Protein AF-A0A7G5ZH75-F1 (afdb_monomer_lite)

Structure (mmCIF, N/CA/C/O backbone):
data_AF-A0A7G5ZH75-F1
#
_entry.id   AF-A0A7G5ZH75-F1
#
loop_
_atom_site.group_PDB
_atom_site.id
_atom_site.type_symbol
_atom_site.label_atom_id
_atom_site.label_alt_id
_atom_site.label_comp_id
_atom_site.label_asym_id
_atom_site.label_entity_id
_atom_site.label_seq_id
_atom_site.pdbx_PDB_ins_code
_atom_site.Cartn_x
_atom_site.Cartn_y
_atom_site.Cartn_z
_atom_site.occupancy
_atom_site.B_iso_or_equiv
_atom_site.auth_seq_id
_atom_site.auth_comp_id
_atom_site.auth_asym_id
_atom_site.auth_atom_id
_atom_site.pdbx_PDB_model_num
ATOM 1 N N . MET A 1 1 ? 12.459 -26.889 35.498 1.00 45.09 1 MET A N 1
ATOM 2 C CA . MET A 1 1 ? 12.646 -27.915 34.449 1.00 45.09 1 MET A CA 1
ATOM 3 C C . MET A 1 1 ? 13.652 -27.393 33.423 1.00 45.09 1 MET A C 1
ATOM 5 O O . MET A 1 1 ? 13.294 -26.454 32.723 1.00 45.09 1 MET A O 1
ATOM 9 N N . PRO A 1 2 ? 14.903 -27.884 33.341 1.00 55.62 2 PRO A N 1
ATOM 10 C CA . PRO A 1 2 ? 15.810 -27.457 32.279 1.00 55.62 2 PRO A CA 1
ATOM 11 C C . PRO A 1 2 ? 15.577 -28.286 31.009 1.00 55.62 2 PRO A C 1
ATOM 13 O O . PRO A 1 2 ? 15.726 -29.508 31.009 1.00 55.62 2 PRO A O 1
ATOM 16 N N . VAL A 1 3 ? 15.211 -27.605 29.924 1.00 53.19 3 VAL A N 1
ATOM 17 C CA . VAL A 1 3 ? 15.097 -28.187 28.582 1.00 53.19 3 VAL A CA 1
ATOM 18 C C . VAL A 1 3 ? 16.509 -28.413 28.040 1.00 53.19 3 VAL A C 1
ATOM 20 O O . VAL A 1 3 ? 17.283 -27.470 27.888 1.00 53.19 3 VAL A O 1
ATOM 23 N N . ARG A 1 4 ? 16.861 -29.675 27.779 1.00 53.78 4 ARG A N 1
ATOM 24 C CA . ARG A 1 4 ? 18.112 -30.064 27.116 1.00 53.78 4 ARG A CA 1
ATOM 25 C C . ARG A 1 4 ? 17.871 -30.117 25.608 1.00 53.78 4 ARG A C 1
ATOM 27 O O . ARG A 1 4 ? 16.970 -30.825 25.171 1.00 53.78 4 ARG A O 1
ATOM 34 N N . TYR A 1 5 ? 18.690 -29.424 24.822 1.00 43.22 5 TYR A N 1
ATOM 35 C CA . TYR A 1 5 ? 18.727 -29.594 23.368 1.00 43.22 5 TYR A CA 1
ATOM 36 C C . TYR A 1 5 ? 19.818 -30.602 23.001 1.00 43.22 5 TYR A C 1
ATOM 38 O O . TYR A 1 5 ? 20.972 -30.452 23.401 1.00 43.22 5 TYR A O 1
ATOM 46 N N . ALA A 1 6 ? 19.441 -31.640 22.254 1.00 50.03 6 ALA A N 1
ATOM 47 C CA . ALA A 1 6 ? 20.366 -32.616 21.697 1.00 50.03 6 ALA A CA 1
ATOM 48 C C . ALA A 1 6 ? 20.999 -32.063 20.412 1.00 50.03 6 ALA A C 1
ATOM 50 O O . ALA A 1 6 ? 20.304 -31.680 19.471 1.00 50.03 6 ALA A O 1
ATOM 51 N N . THR A 1 7 ? 22.327 -32.032 20.370 1.00 54.44 7 THR A N 1
ATOM 52 C CA . THR A 1 7 ? 23.119 -31.717 19.183 1.00 54.44 7 THR A CA 1
ATOM 53 C C . THR A 1 7 ? 23.216 -32.956 18.293 1.00 54.44 7 THR A C 1
ATOM 55 O O . THR A 1 7 ? 23.897 -33.926 18.613 1.00 54.44 7 THR A O 1
ATOM 58 N N . GLY A 1 8 ? 22.498 -32.930 17.169 1.00 45.16 8 GLY A N 1
ATOM 59 C CA . GLY A 1 8 ? 22.494 -33.988 16.161 1.00 45.16 8 GLY A CA 1
ATOM 60 C C . GLY A 1 8 ? 23.438 -33.700 14.991 1.00 45.16 8 GLY A C 1
ATOM 61 O O . GLY A 1 8 ? 23.282 -32.719 14.271 1.00 45.16 8 GLY A O 1
ATOM 62 N N . SER A 1 9 ? 24.413 -34.592 14.850 1.00 54.00 9 SER A N 1
ATOM 63 C CA . SER A 1 9 ? 25.314 -34.945 13.747 1.00 54.00 9 SER A CA 1
ATOM 64 C C . SER A 1 9 ? 25.114 -34.336 12.350 1.00 54.00 9 SER A C 1
ATOM 66 O O . SER A 1 9 ? 24.059 -34.428 11.725 1.00 54.00 9 SER A O 1
ATOM 68 N N . ARG A 1 10 ? 26.229 -33.844 11.792 1.00 57.97 10 ARG A N 1
ATOM 69 C CA . ARG A 1 10 ? 26.366 -33.420 10.393 1.00 57.97 10 ARG A CA 1
ATOM 70 C C . ARG A 1 10 ? 26.337 -34.643 9.467 1.00 57.97 10 ARG A C 1
ATOM 72 O O . ARG A 1 10 ? 27.242 -35.473 9.508 1.00 57.97 10 ARG A O 1
ATOM 79 N N . CYS A 1 11 ? 25.320 -34.733 8.615 1.00 45.59 11 CYS A N 1
ATOM 80 C CA . CYS A 1 11 ? 25.277 -35.669 7.494 1.00 45.59 11 CYS A CA 1
ATOM 81 C C . CYS A 1 11 ? 26.139 -35.116 6.344 1.00 45.59 11 CYS A C 1
ATOM 83 O O . CYS A 1 11 ? 25.954 -33.977 5.912 1.00 45.59 11 CYS A O 1
ATOM 85 N N . GLY A 1 12 ? 27.123 -35.894 5.892 1.00 44.28 12 GLY A N 1
ATOM 86 C CA . GLY A 1 12 ? 28.079 -35.495 4.861 1.00 44.28 12 GLY A CA 1
ATOM 87 C C . GLY A 1 12 ? 27.438 -35.276 3.487 1.00 44.28 12 GLY A C 1
ATOM 88 O O . GLY A 1 12 ? 26.597 -36.050 3.034 1.00 44.28 12 GLY A O 1
ATOM 89 N N . VAL A 1 13 ? 27.881 -34.229 2.791 1.00 52.72 13 VAL A N 1
ATOM 90 C CA . VAL A 1 13 ? 27.460 -33.905 1.422 1.00 52.72 13 VAL A CA 1
ATOM 91 C C . VAL A 1 13 ? 28.294 -34.725 0.433 1.00 52.72 13 VAL A C 1
ATOM 93 O O . VAL A 1 13 ? 29.478 -34.458 0.238 1.00 52.72 13 VAL A O 1
ATOM 96 N N . ARG A 1 14 ? 27.681 -35.719 -0.225 1.00 58.22 14 ARG A N 1
ATOM 97 C CA . ARG A 1 14 ? 28.249 -36.361 -1.425 1.00 58.22 14 ARG A CA 1
ATOM 98 C C . ARG A 1 14 ? 28.002 -35.465 -2.640 1.00 58.22 14 ARG A C 1
ATOM 100 O O . ARG A 1 14 ? 26.860 -35.176 -2.995 1.00 58.22 14 ARG A O 1
ATOM 107 N N . SER A 1 15 ? 29.081 -35.049 -3.295 1.00 56.47 15 SER A N 1
ATOM 108 C CA . SER A 1 15 ? 29.088 -34.261 -4.528 1.00 56.47 15 SER A CA 1
ATOM 109 C C . SER A 1 15 ? 28.673 -35.109 -5.740 1.00 56.47 15 SER A C 1
ATOM 111 O O . SER A 1 15 ? 29.489 -35.661 -6.471 1.00 56.47 15 SER A O 1
ATOM 113 N N . GLY A 1 16 ? 27.364 -35.207 -5.979 1.00 50.53 16 GLY A N 1
ATOM 114 C CA . GLY A 1 16 ? 26.817 -35.726 -7.234 1.00 50.53 16 GLY A CA 1
ATOM 115 C C . GLY A 1 16 ? 26.875 -34.669 -8.342 1.00 50.53 16 GLY A C 1
ATOM 116 O O . GLY A 1 16 ? 26.261 -33.608 -8.230 1.00 50.53 16 GLY A O 1
ATOM 117 N N . ARG A 1 17 ? 27.597 -34.954 -9.430 1.00 64.38 17 ARG A N 1
ATOM 118 C CA . ARG A 1 17 ? 27.709 -34.107 -10.630 1.00 64.38 17 ARG A CA 1
ATOM 119 C C . ARG A 1 17 ? 26.353 -34.044 -11.354 1.00 64.38 17 ARG A C 1
ATOM 121 O O . ARG A 1 17 ? 26.016 -34.927 -12.137 1.00 64.38 17 ARG A O 1
ATOM 128 N N . ARG A 1 18 ? 25.546 -33.015 -11.075 1.00 62.06 18 ARG A N 1
ATOM 129 C CA . ARG A 1 18 ? 24.223 -32.818 -11.698 1.00 62.06 18 ARG A CA 1
ATOM 130 C C . ARG A 1 18 ? 24.384 -32.273 -13.123 1.00 62.06 18 ARG A C 1
ATOM 132 O O . ARG A 1 18 ? 24.839 -31.148 -13.314 1.00 62.06 18 ARG A O 1
ATOM 139 N N . ARG A 1 19 ? 24.003 -33.065 -14.132 1.00 61.12 19 ARG A N 1
ATOM 140 C CA . ARG A 1 19 ? 23.820 -32.588 -15.513 1.00 61.12 19 ARG A CA 1
ATOM 141 C C . ARG A 1 19 ? 22.659 -31.583 -15.523 1.00 61.12 19 ARG A C 1
ATOM 143 O O . ARG A 1 19 ? 21.552 -31.927 -15.123 1.00 61.12 19 ARG A O 1
ATOM 150 N N . ARG A 1 20 ? 22.915 -30.339 -15.941 1.00 58.72 20 ARG A N 1
ATOM 151 C CA . ARG A 1 20 ? 21.881 -29.303 -16.111 1.00 58.72 20 ARG A CA 1
ATOM 152 C C . ARG A 1 20 ? 21.042 -29.630 -17.348 1.00 58.72 20 ARG A C 1
ATOM 154 O O . ARG A 1 20 ? 21.517 -29.455 -18.466 1.00 58.72 20 ARG A O 1
ATOM 161 N N . ALA A 1 21 ? 19.807 -30.080 -17.150 1.00 56.44 21 ALA A N 1
ATOM 162 C CA . ALA A 1 21 ? 18.792 -30.023 -18.195 1.00 56.44 21 ALA A CA 1
ATOM 163 C C . ALA A 1 21 ? 18.382 -28.552 -18.384 1.00 56.44 21 ALA A C 1
ATOM 165 O O . ALA A 1 21 ? 18.054 -27.867 -17.415 1.00 56.44 21 ALA A O 1
ATOM 166 N N . ARG A 1 22 ? 18.463 -28.046 -19.619 1.00 58.09 22 ARG A N 1
ATOM 167 C CA . ARG A 1 22 ? 17.935 -26.729 -19.990 1.00 58.09 22 ARG A CA 1
ATOM 168 C C . ARG A 1 22 ? 16.413 -26.838 -20.054 1.00 58.09 22 ARG A C 1
ATOM 170 O O . ARG A 1 22 ? 15.884 -27.371 -21.020 1.00 58.09 22 ARG A O 1
ATOM 177 N N . THR A 1 23 ? 15.720 -26.347 -19.036 1.00 55.47 23 THR A N 1
ATOM 178 C CA . THR A 1 23 ? 14.286 -26.065 -19.128 1.00 55.47 23 THR A CA 1
ATOM 179 C C . THR A 1 23 ? 14.109 -24.763 -19.901 1.00 55.47 23 THR A C 1
ATOM 181 O O . THR A 1 23 ? 14.529 -23.703 -19.438 1.00 55.47 23 THR A O 1
ATOM 184 N N . THR A 1 24 ? 13.522 -24.838 -21.093 1.00 53.41 24 THR A N 1
ATOM 185 C CA . THR A 1 24 ? 12.973 -23.677 -21.799 1.00 53.41 24 THR A CA 1
ATOM 186 C C . THR A 1 24 ? 11.881 -23.065 -20.925 1.00 53.41 24 THR A C 1
ATOM 188 O O . THR A 1 24 ? 10.910 -23.741 -20.590 1.00 53.41 24 THR A O 1
ATOM 191 N N . ALA A 1 25 ? 12.068 -21.815 -20.501 1.00 54.88 25 ALA A N 1
ATOM 192 C CA . ALA A 1 25 ? 11.079 -21.082 -19.724 1.00 54.88 25 ALA A CA 1
ATOM 193 C C . ALA A 1 25 ? 9.823 -20.867 -20.581 1.00 54.88 25 ALA A C 1
ATOM 195 O O . ALA A 1 25 ? 9.877 -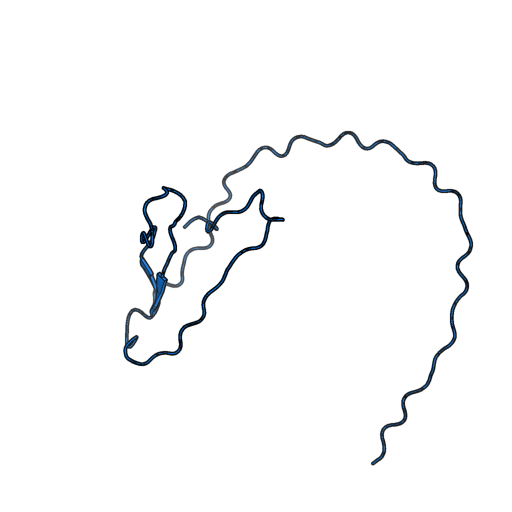20.192 -21.608 1.00 54.88 25 ALA A O 1
ATOM 196 N N . ALA A 1 26 ? 8.710 -21.475 -20.175 1.00 58.06 26 ALA A N 1
ATOM 197 C CA . ALA A 1 26 ? 7.405 -21.186 -20.744 1.00 58.06 26 ALA A CA 1
ATOM 198 C C . ALA A 1 26 ? 7.003 -19.748 -20.375 1.00 58.06 26 ALA A C 1
ATOM 200 O O . ALA A 1 26 ? 7.119 -19.336 -19.220 1.00 58.06 26 ALA A O 1
ATOM 201 N N . SER A 1 27 ? 6.567 -18.995 -21.385 1.00 57.94 27 SER A N 1
ATOM 202 C CA . SER A 1 27 ? 6.021 -17.643 -21.273 1.00 57.94 27 SER A CA 1
ATOM 203 C C . SER A 1 27 ? 4.850 -17.620 -20.287 1.00 57.94 27 SER A C 1
ATOM 205 O O . SER A 1 27 ? 3.862 -18.329 -20.484 1.00 57.94 27 SER A O 1
ATOM 207 N N . GLN A 1 28 ? 4.960 -16.825 -19.221 1.00 59.56 28 GLN A N 1
ATOM 208 C CA . GLN A 1 28 ? 3.852 -16.585 -18.300 1.00 59.56 28 GLN A CA 1
ATOM 209 C C . GLN A 1 28 ? 2.933 -15.543 -18.937 1.00 59.56 28 GLN A C 1
ATOM 211 O O . GLN A 1 28 ? 3.170 -14.342 -18.844 1.00 59.56 28 GLN A O 1
ATOM 216 N N . ALA A 1 29 ? 1.902 -16.017 -19.634 1.00 54.16 29 ALA A N 1
ATOM 217 C CA . ALA A 1 29 ? 0.782 -15.178 -20.017 1.00 54.16 29 ALA A CA 1
ATOM 218 C C . ALA A 1 29 ? 0.052 -14.755 -18.734 1.00 54.16 29 ALA A C 1
ATOM 220 O O . ALA A 1 29 ? -0.495 -15.600 -18.023 1.00 54.16 29 ALA A O 1
ATOM 221 N N . SER A 1 30 ? 0.084 -13.458 -18.425 1.00 53.81 30 SER A N 1
ATOM 222 C CA . SER A 1 30 ? -0.635 -12.858 -17.303 1.00 53.81 30 SER A CA 1
ATOM 223 C C . SER A 1 30 ? -2.142 -12.989 -17.521 1.00 53.81 30 SER A C 1
ATOM 225 O O . SER A 1 30 ? -2.784 -12.116 -18.099 1.00 53.81 30 SER A O 1
ATOM 227 N N . GLY A 1 31 ? -2.717 -14.104 -17.077 1.00 48.16 31 GLY A N 1
ATOM 228 C CA . GLY A 1 31 ? -4.147 -14.190 -16.833 1.00 48.16 31 GLY A CA 1
ATOM 229 C C . GLY A 1 31 ? -4.479 -13.281 -15.655 1.00 48.16 31 GLY A C 1
ATOM 230 O O . GLY A 1 31 ? -3.946 -13.473 -14.564 1.00 48.16 31 GLY A O 1
ATOM 231 N N . VAL A 1 32 ? -5.336 -12.283 -15.871 1.00 58.34 32 VAL A N 1
ATOM 232 C CA . VAL A 1 32 ? -5.925 -11.497 -14.781 1.00 58.34 32 VAL A CA 1
ATOM 233 C C . VAL A 1 32 ? -6.855 -12.438 -14.020 1.00 58.34 32 VAL A C 1
ATOM 235 O O . VAL A 1 32 ? -8.008 -12.640 -14.396 1.00 58.34 32 VAL A O 1
ATOM 238 N N . ALA A 1 33 ? -6.320 -13.099 -12.995 1.00 53.28 33 ALA A N 1
ATOM 239 C CA . ALA A 1 33 ? -7.133 -13.835 -12.045 1.00 53.28 33 ALA A CA 1
ATOM 240 C C . ALA A 1 33 ? -8.048 -12.837 -11.316 1.00 53.28 33 ALA A C 1
ATOM 242 O O . ALA A 1 33 ? -7.597 -11.734 -10.994 1.00 53.28 33 ALA A O 1
ATOM 243 N N . PRO A 1 34 ? -9.320 -13.192 -11.062 1.00 50.84 34 PRO A N 1
ATOM 244 C CA . PRO A 1 34 ? -10.201 -12.344 -10.285 1.00 50.84 34 PRO A CA 1
ATOM 245 C C . PRO A 1 34 ? -9.588 -12.135 -8.907 1.00 50.84 34 PRO A C 1
ATOM 247 O O . PRO A 1 34 ? -9.191 -13.069 -8.209 1.00 50.84 34 PRO A O 1
ATOM 250 N N . SER A 1 35 ? -9.509 -10.873 -8.551 1.00 58.38 35 SER A N 1
ATOM 251 C CA . SER A 1 35 ? -9.020 -10.380 -7.285 1.00 58.38 35 SER A CA 1
ATOM 252 C C . SER A 1 35 ? -9.835 -10.967 -6.130 1.00 58.38 35 SER A C 1
ATOM 254 O O . SER A 1 35 ? -11.065 -11.059 -6.232 1.00 58.38 35 SER A O 1
ATOM 256 N N . PRO A 1 36 ? -9.207 -11.340 -5.004 1.00 60.62 36 PRO A N 1
ATOM 257 C CA . PRO A 1 36 ? -9.946 -11.657 -3.796 1.00 60.62 36 PRO A CA 1
ATOM 258 C C . PRO A 1 36 ? -10.787 -10.438 -3.401 1.00 60.62 36 PRO A C 1
ATOM 260 O O . PRO A 1 36 ? -10.271 -9.339 -3.193 1.00 60.62 36 PRO A O 1
ATOM 263 N N . ARG A 1 37 ? -12.106 -10.640 -3.316 1.00 68.12 37 ARG A N 1
ATOM 264 C CA . ARG A 1 37 ? -13.042 -9.589 -2.915 1.00 68.12 37 ARG A CA 1
ATOM 265 C C . ARG A 1 37 ? -12.701 -9.135 -1.502 1.00 68.12 37 ARG A C 1
ATOM 267 O O . ARG A 1 37 ? -12.595 -9.955 -0.590 1.00 68.12 37 ARG A O 1
ATOM 274 N N . CYS A 1 38 ? -12.545 -7.827 -1.329 1.00 74.62 38 CYS A N 1
ATOM 275 C CA . CYS A 1 38 ? -12.351 -7.236 -0.014 1.00 74.62 38 CYS A CA 1
ATOM 276 C C . CYS A 1 38 ? -13.572 -7.550 0.880 1.00 74.62 38 CYS A C 1
ATOM 278 O O . CYS A 1 38 ? -14.704 -7.484 0.383 1.00 74.62 38 CYS A O 1
ATOM 280 N N . PRO A 1 39 ? -13.382 -7.894 2.168 1.00 82.75 39 PRO A N 1
ATOM 281 C CA . PRO A 1 39 ? -14.486 -8.053 3.111 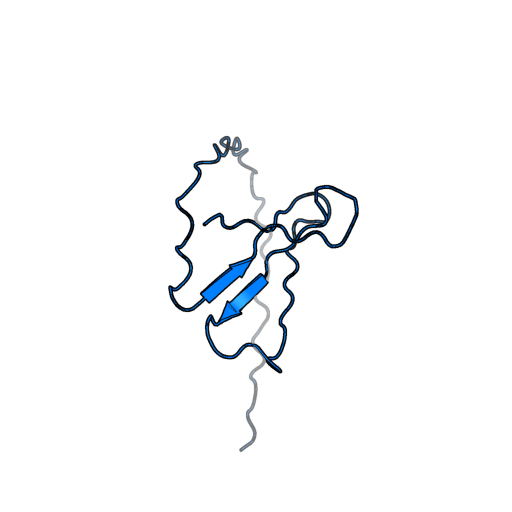1.00 82.75 39 PRO A CA 1
ATOM 282 C C . PRO A 1 39 ? -15.401 -6.818 3.141 1.00 82.75 39 PRO A C 1
ATOM 284 O O . PRO A 1 39 ? -14.941 -5.684 3.001 1.00 82.75 39 PRO A O 1
ATOM 287 N N . ALA A 1 40 ? -16.712 -7.027 3.296 1.00 82.50 40 ALA A N 1
ATOM 288 C CA . ALA A 1 40 ? -17.718 -5.968 3.144 1.00 82.50 40 ALA A CA 1
ATOM 289 C C . ALA A 1 40 ? -17.566 -4.811 4.153 1.00 82.50 40 ALA A C 1
ATOM 291 O O . ALA A 1 40 ? -17.965 -3.677 3.875 1.00 82.50 40 ALA A O 1
ATOM 292 N N . ASP A 1 41 ? -16.979 -5.091 5.313 1.00 88.25 41 ASP A N 1
ATOM 293 C CA . ASP A 1 41 ? -16.726 -4.175 6.422 1.00 88.25 41 ASP A CA 1
ATOM 294 C C . ASP A 1 41 ? -15.455 -3.328 6.249 1.00 88.25 41 ASP A C 1
ATOM 296 O O . ASP A 1 41 ? -15.219 -2.415 7.041 1.00 88.25 41 ASP A O 1
ATOM 300 N N . VAL A 1 42 ? -14.678 -3.554 5.188 1.00 91.38 42 VAL A N 1
ATOM 301 C CA . VAL A 1 42 ? -13.482 -2.772 4.866 1.00 91.38 42 VAL A CA 1
ATOM 302 C C . VAL A 1 42 ? -13.799 -1.743 3.780 1.00 91.38 42 VAL A C 1
ATOM 304 O O . VAL A 1 42 ? -14.420 -2.024 2.753 1.00 91.38 42 VAL A O 1
ATOM 307 N N . ARG A 1 43 ? -13.357 -0.507 4.003 1.00 90.50 43 ARG A N 1
ATOM 308 C CA . ARG A 1 43 ? -13.292 0.549 2.997 1.00 90.50 43 ARG A CA 1
ATOM 309 C C . ARG A 1 43 ? -11.881 0.588 2.426 1.00 90.50 43 ARG A C 1
ATOM 311 O O . ARG A 1 43 ? -10.913 0.704 3.175 1.00 90.50 43 ARG A O 1
ATOM 318 N N . VAL A 1 44 ? -11.789 0.549 1.099 1.00 91.75 44 VAL A N 1
ATOM 319 C CA . VAL A 1 44 ? -10.524 0.695 0.377 1.00 91.75 44 VAL A CA 1
ATOM 320 C C . VAL A 1 44 ? -10.511 2.033 -0.348 1.00 91.75 44 VAL A C 1
ATOM 322 O O . VAL A 1 44 ? -11.383 2.296 -1.175 1.00 91.75 44 VAL A O 1
ATOM 325 N N . THR A 1 45 ? -9.522 2.869 -0.049 1.00 92.88 45 THR A N 1
ATOM 326 C CA . THR A 1 45 ? -9.211 4.065 -0.836 1.00 92.88 45 THR A CA 1
ATOM 327 C C . THR A 1 45 ? -7.997 3.743 -1.693 1.00 92.88 45 THR A C 1
ATOM 329 O O . THR A 1 45 ? -6.920 3.499 -1.154 1.00 92.88 45 THR A O 1
ATOM 332 N N . ARG A 1 46 ? -8.192 3.684 -3.012 1.00 93.31 46 ARG A N 1
ATOM 333 C CA . ARG A 1 46 ? -7.160 3.287 -3.976 1.00 93.31 46 ARG A CA 1
ATOM 334 C C . ARG A 1 46 ? -6.370 4.499 -4.481 1.00 93.31 46 ARG A C 1
ATOM 336 O O . ARG A 1 46 ? -6.918 5.595 -4.567 1.00 93.31 46 ARG A O 1
ATOM 343 N N . ASP A 1 47 ? -5.117 4.270 -4.861 1.00 94.00 47 ASP A N 1
ATOM 344 C CA . ASP A 1 47 ? -4.287 5.180 -5.669 1.00 94.00 47 ASP A CA 1
ATOM 345 C C . ASP A 1 47 ? -4.054 6.573 -5.056 1.00 94.00 47 ASP A C 1
ATOM 347 O O . ASP A 1 47 ? -3.947 7.582 -5.767 1.00 94.00 47 ASP A O 1
ATOM 351 N N . LEU A 1 48 ? -3.928 6.633 -3.727 1.00 95.94 48 LEU A N 1
ATOM 352 C CA . LEU A 1 48 ? -3.567 7.858 -3.020 1.00 95.94 48 LEU A CA 1
ATOM 353 C C . LEU A 1 48 ? -2.132 8.246 -3.360 1.00 95.94 48 LEU A C 1
ATOM 355 O O . LEU A 1 48 ? -1.200 7.488 -3.096 1.00 95.94 48 LEU A O 1
ATOM 359 N N . ALA A 1 49 ? -1.967 9.429 -3.950 1.00 97.25 49 ALA A N 1
ATOM 360 C CA . ALA A 1 49 ? -0.659 9.985 -4.261 1.00 97.25 49 ALA A CA 1
ATOM 361 C C . ALA A 1 49 ? 0.033 10.477 -2.987 1.00 97.25 49 ALA A C 1
ATOM 363 O O . ALA A 1 49 ? -0.584 11.165 -2.172 1.00 97.25 49 ALA A O 1
ATOM 364 N N . TYR A 1 50 ? 1.318 10.158 -2.847 1.00 96.25 50 TYR A N 1
ATOM 365 C CA . TYR A 1 50 ? 2.194 10.764 -1.836 1.00 96.25 50 TYR A CA 1
ATOM 366 C C . TYR A 1 50 ? 3.335 11.582 -2.448 1.00 96.25 50 TYR A C 1
ATOM 368 O O . TYR A 1 50 ? 4.049 12.272 -1.724 1.00 96.25 50 TYR A O 1
ATOM 376 N N . GLY A 1 51 ? 3.497 11.513 -3.767 1.00 97.31 51 GLY A N 1
ATOM 377 C CA . GLY A 1 51 ? 4.518 12.232 -4.507 1.00 97.31 51 GLY A CA 1
ATOM 378 C C . GLY A 1 51 ? 4.064 12.574 -5.924 1.00 97.31 51 GLY A C 1
ATOM 379 O O . GLY A 1 51 ? 2.878 12.476 -6.257 1.00 97.31 51 GLY A O 1
ATOM 380 N N . GLY A 1 52 ? 5.006 13.064 -6.725 1.00 97.88 52 GLY A N 1
ATOM 381 C CA . GLY A 1 52 ? 4.747 13.553 -8.079 1.00 97.88 52 GLY A CA 1
ATOM 382 C C . GLY A 1 52 ? 4.878 12.476 -9.153 1.00 97.88 52 GLY A C 1
ATOM 383 O O . GLY A 1 52 ? 4.291 12.622 -10.226 1.00 97.88 52 GLY A O 1
ATOM 384 N N . ASP A 1 53 ? 5.625 11.405 -8.882 1.00 96.75 53 ASP A N 1
ATOM 385 C CA . ASP A 1 53 ? 5.783 10.311 -9.832 1.00 96.75 53 ASP A CA 1
ATOM 386 C C . ASP A 1 53 ? 4.492 9.467 -9.903 1.00 96.75 53 ASP A C 1
ATOM 388 O O . ASP A 1 53 ? 3.860 9.199 -8.875 1.00 96.75 53 ASP A O 1
ATOM 392 N N . PRO A 1 54 ? 4.057 9.016 -11.095 1.00 94.06 54 PRO A N 1
ATOM 393 C CA . PRO A 1 54 ? 2.862 8.185 -11.230 1.00 94.06 54 PRO A CA 1
ATOM 394 C C . PRO A 1 54 ? 2.861 6.912 -10.371 1.00 94.06 54 PRO A C 1
ATOM 396 O O . PRO A 1 54 ? 1.780 6.455 -9.998 1.00 94.06 54 PRO A O 1
ATOM 399 N N . ALA A 1 55 ? 4.032 6.351 -10.049 1.00 92.88 55 ALA A N 1
ATOM 400 C CA . ALA A 1 55 ? 4.184 5.170 -9.204 1.00 92.88 55 ALA A CA 1
ATOM 401 C C . ALA A 1 55 ? 4.189 5.484 -7.696 1.00 92.88 55 ALA A C 1
ATOM 403 O O . ALA A 1 55 ? 4.057 4.565 -6.887 1.00 92.88 55 ALA A O 1
ATOM 404 N N . GLU A 1 56 ? 4.286 6.756 -7.293 1.00 95.81 56 GLU A N 1
ATOM 405 C CA . GLU A 1 56 ? 4.257 7.194 -5.890 1.00 95.81 56 GLU A CA 1
ATOM 406 C C . GLU A 1 56 ? 2.820 7.209 -5.341 1.00 95.81 56 GLU A C 1
ATOM 408 O O 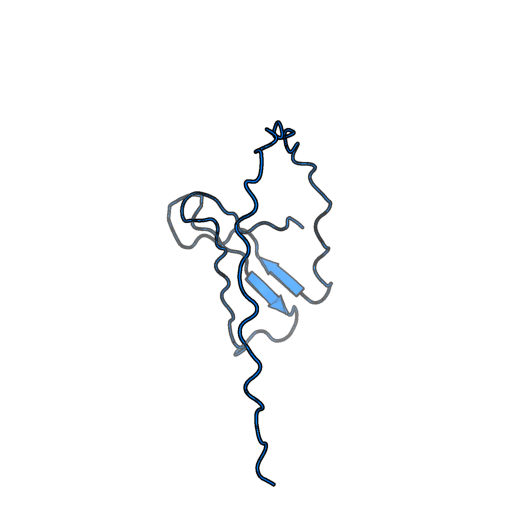. GLU A 1 56 ? 2.231 8.248 -5.017 1.00 95.81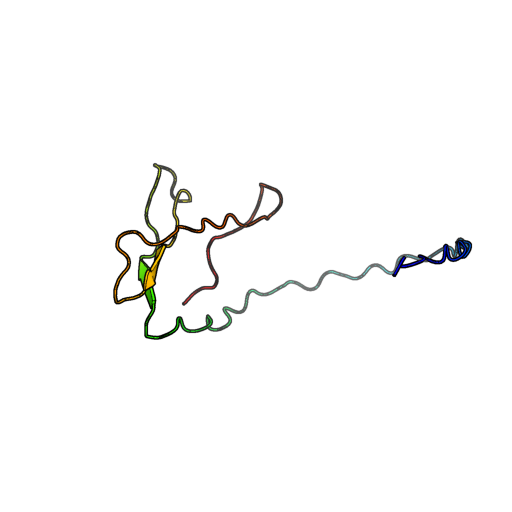 56 GLU A O 1
ATOM 413 N N . ARG A 1 57 ? 2.235 6.007 -5.267 1.00 95.81 57 ARG A N 1
ATOM 414 C CA . ARG A 1 57 ? 0.833 5.745 -4.926 1.00 95.81 57 ARG A CA 1
ATOM 415 C C . ARG A 1 57 ? 0.717 4.614 -3.906 1.00 95.81 57 ARG A C 1
ATOM 417 O O . ARG A 1 57 ? 1.446 3.630 -3.982 1.00 95.81 57 ARG A O 1
ATOM 424 N N . PHE A 1 58 ? -0.264 4.689 -3.012 1.00 95.50 58 PHE A N 1
ATOM 425 C CA . PHE A 1 58 ? -0.606 3.592 -2.100 1.00 95.50 58 PHE A CA 1
ATOM 426 C C . PHE A 1 58 ? -2.117 3.456 -1.905 1.00 95.50 58 PHE A C 1
ATOM 428 O O . PHE A 1 58 ? -2.894 4.342 -2.263 1.00 95.50 58 PHE A O 1
ATOM 435 N N . ASP A 1 59 ? -2.522 2.324 -1.333 1.00 94.69 59 ASP A N 1
ATOM 436 C CA . ASP A 1 59 ? -3.912 2.034 -0.999 1.00 94.69 59 ASP A CA 1
ATOM 437 C C . ASP A 1 59 ? -4.093 2.034 0.520 1.00 94.69 59 ASP A C 1
ATOM 439 O O . ASP A 1 59 ? -3.245 1.529 1.257 1.00 94.69 59 ASP A O 1
ATOM 443 N N . VAL A 1 60 ? -5.215 2.575 0.992 1.00 93.81 60 VAL A N 1
ATOM 444 C CA . VAL A 1 60 ? -5.594 2.552 2.410 1.00 93.81 60 VAL A CA 1
ATOM 445 C C . VAL A 1 60 ? -6.750 1.592 2.602 1.00 93.81 60 VAL A C 1
ATOM 447 O O . VAL A 1 60 ? -7.808 1.754 1.995 1.00 93.81 60 VAL A O 1
ATOM 450 N N . TYR A 1 61 ? -6.549 0.632 3.497 1.00 92.69 61 TYR A N 1
ATOM 451 C CA . TYR A 1 61 ? -7.558 -0.314 3.949 1.00 92.69 61 TYR A CA 1
ATOM 452 C C . TYR A 1 61 ? -7.940 0.060 5.377 1.00 92.69 61 TYR A C 1
ATOM 454 O O . TYR A 1 61 ? -7.099 0.026 6.273 1.00 92.69 61 TYR A O 1
ATOM 462 N N . ALA A 1 62 ? -9.195 0.444 5.588 1.00 92.62 62 ALA A N 1
ATOM 463 C CA . ALA A 1 62 ? -9.692 0.844 6.899 1.00 92.62 62 ALA A CA 1
ATOM 464 C C . ALA A 1 62 ? -11.058 0.206 7.177 1.00 92.62 62 ALA A C 1
ATOM 466 O O . ALA A 1 62 ? -11.857 0.068 6.248 1.00 92.62 62 ALA A O 1
ATOM 467 N N . PRO A 1 63 ? -11.377 -0.148 8.432 1.00 91.31 63 PRO A N 1
ATOM 468 C CA . PRO A 1 63 ? -12.733 -0.532 8.803 1.00 91.31 63 PRO A CA 1
ATOM 469 C C . PRO A 1 63 ? -13.730 0.578 8.447 1.00 91.31 63 PRO A C 1
ATOM 471 O O . PRO A 1 63 ? -13.441 1.765 8.611 1.00 91.31 63 PRO A O 1
ATOM 474 N N . ARG A 1 64 ? -14.930 0.210 7.989 1.00 87.75 64 ARG A N 1
ATOM 475 C CA . ARG A 1 64 ? -16.013 1.172 7.718 1.00 87.75 64 ARG A CA 1
ATOM 476 C C . ARG A 1 64 ? -16.472 1.909 8.977 1.00 87.75 64 ARG A C 1
ATOM 478 O O . ARG A 1 64 ? -16.932 3.043 8.869 1.00 87.75 64 ARG A O 1
ATOM 485 N N . ALA A 1 65 ? -16.351 1.278 10.143 1.00 86.12 65 ALA A N 1
ATOM 486 C CA . ALA A 1 65 ? -16.683 1.857 11.438 1.00 86.12 65 ALA A CA 1
ATOM 487 C C . ALA A 1 65 ? -15.430 1.937 12.324 1.00 86.12 65 ALA A C 1
ATOM 489 O O . ALA A 1 65 ? -14.747 0.937 12.513 1.00 86.12 65 ALA A O 1
ATOM 490 N N . GLY A 1 66 ? -15.157 3.115 12.896 1.00 77.94 66 GLY A N 1
ATOM 491 C CA . GLY A 1 66 ? -14.184 3.268 13.985 1.00 77.94 66 GLY A CA 1
ATOM 492 C C . GLY A 1 66 ? -12.702 3.193 13.592 1.00 77.94 66 GLY A C 1
ATOM 493 O O . GLY A 1 66 ? -11.969 2.377 14.135 1.00 77.94 66 GLY A O 1
ATOM 494 N N . SER A 1 67 ? -12.229 4.073 12.703 1.00 82.62 67 SER A N 1
ATOM 495 C CA . SER A 1 67 ? -10.800 4.168 12.342 1.00 82.62 67 SER A CA 1
ATOM 496 C C . SER A 1 67 ? -10.005 5.226 13.128 1.00 82.62 67 SER A C 1
ATOM 498 O O . SER A 1 67 ? -8.791 5.331 12.965 1.00 82.62 67 SER A O 1
ATOM 500 N N . SER A 1 68 ? -10.663 6.040 13.959 1.00 87.38 68 SER A N 1
ATOM 501 C CA . SER A 1 68 ? -9.998 7.098 14.733 1.00 87.38 68 SER A CA 1
ATOM 502 C C . SER A 1 68 ? -9.139 6.501 15.849 1.00 87.38 68 SER A C 1
ATOM 504 O O . SER A 1 68 ? -9.647 5.755 16.681 1.00 87.38 68 SER A O 1
ATOM 506 N N . GLY A 1 69 ? -7.848 6.842 15.881 1.00 88.50 69 GLY A N 1
ATOM 507 C CA . GLY A 1 69 ? -6.900 6.339 16.885 1.00 88.50 69 GLY A CA 1
ATOM 508 C C . GLY A 1 69 ? -6.454 4.884 16.685 1.00 88.50 69 GLY A C 1
ATOM 509 O O . GLY A 1 69 ? -5.781 4.336 17.555 1.00 88.50 69 GLY A O 1
ATOM 510 N N . ALA A 1 70 ? -6.809 4.252 15.561 1.00 90.12 70 ALA A N 1
ATOM 511 C CA . ALA A 1 70 ? -6.364 2.900 15.240 1.00 90.12 70 ALA A CA 1
ATOM 512 C C . ALA A 1 70 ? -4.861 2.857 14.900 1.00 90.12 70 ALA A C 1
ATOM 514 O O . ALA A 1 70 ? -4.313 3.792 14.312 1.00 90.12 70 ALA A O 1
ATOM 515 N N . SER A 1 71 ? -4.193 1.751 15.239 1.00 92.81 71 SER A N 1
ATOM 516 C CA . SER A 1 71 ? -2.800 1.514 14.848 1.00 92.81 71 SER A CA 1
ATOM 517 C C . SER A 1 71 ? -2.667 1.350 13.335 1.00 92.81 71 SER A C 1
ATOM 519 O O . SER A 1 71 ? -3.505 0.722 12.689 1.00 92.81 71 SER A O 1
ATOM 521 N N . VAL A 1 72 ? -1.578 1.878 12.778 1.00 94.25 72 VAL A N 1
ATOM 522 C CA . VAL A 1 72 ? -1.295 1.820 11.341 1.00 94.25 72 VAL A CA 1
ATOM 523 C C . VAL A 1 72 ? -0.240 0.756 11.065 1.00 94.25 72 VAL A C 1
ATOM 525 O O . VAL A 1 72 ? 0.818 0.745 11.690 1.00 94.25 72 VAL A O 1
ATOM 528 N N . ILE A 1 73 ? -0.519 -0.112 10.094 1.00 94.81 73 ILE A N 1
ATOM 529 C CA . ILE A 1 73 ? 0.461 -1.032 9.512 1.00 94.81 73 ILE A CA 1
ATOM 530 C C . ILE A 1 73 ? 0.735 -0.563 8.087 1.00 94.81 73 ILE A C 1
ATOM 532 O O . ILE A 1 73 ? -0.197 -0.389 7.303 1.00 94.81 73 ILE A O 1
ATOM 536 N N . PHE A 1 74 ? 2.010 -0.376 7.753 1.00 95.12 74 PHE A N 1
ATOM 537 C CA . PHE A 1 74 ? 2.440 0.012 6.415 1.00 95.12 74 PHE A CA 1
ATOM 538 C C . PHE A 1 74 ? 3.199 -1.142 5.761 1.00 95.12 74 PHE A C 1
ATOM 540 O O . PHE A 1 74 ? 4.177 -1.641 6.316 1.00 95.12 74 PHE A O 1
ATOM 547 N N . MET A 1 75 ? 2.724 -1.587 4.599 1.00 93.81 75 MET A N 1
ATOM 548 C CA . MET A 1 75 ? 3.308 -2.698 3.853 1.00 93.81 75 MET A CA 1
ATOM 549 C C . MET A 1 75 ? 4.049 -2.162 2.634 1.00 93.81 75 MET A C 1
ATOM 551 O O . MET A 1 75 ? 3.476 -1.434 1.829 1.00 93.81 75 MET A O 1
ATOM 555 N N . VAL A 1 76 ? 5.301 -2.581 2.475 1.00 93.31 76 VAL A N 1
ATOM 556 C CA . VAL A 1 76 ? 6.110 -2.298 1.289 1.00 93.31 76 VAL A CA 1
ATOM 557 C C . VAL A 1 76 ? 6.471 -3.630 0.654 1.00 93.31 76 VAL A C 1
ATOM 559 O O . VAL A 1 76 ? 7.061 -4.497 1.301 1.00 93.31 76 VAL A O 1
AT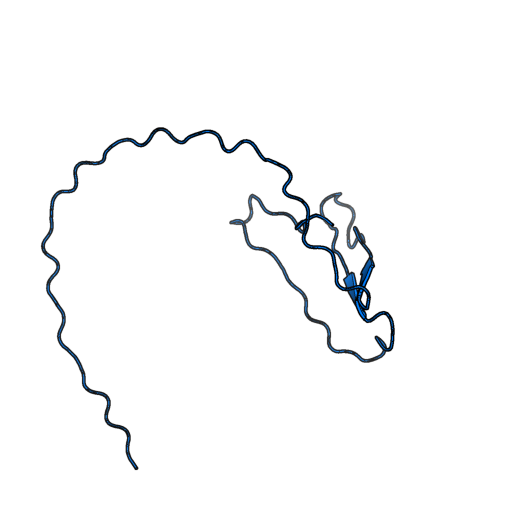OM 562 N N . HIS A 1 77 ? 6.077 -3.817 -0.603 1.00 91.00 77 HIS A N 1
ATOM 563 C CA . HIS A 1 77 ? 6.389 -5.042 -1.323 1.00 91.00 77 HIS A CA 1
ATOM 564 C C . HIS A 1 77 ? 7.883 -5.111 -1.661 1.00 91.00 77 HIS A C 1
ATOM 566 O O . HIS A 1 77 ? 8.585 -4.106 -1.770 1.00 91.00 77 HIS A O 1
ATOM 572 N N . SER A 1 78 ? 8.372 -6.332 -1.855 1.00 89.50 78 SER A N 1
ATOM 573 C CA . SER A 1 78 ? 9.713 -6.562 -2.394 1.00 89.50 78 SER A CA 1
ATOM 574 C C . SER A 1 78 ? 9.696 -6.486 -3.933 1.00 89.50 78 SER A C 1
ATOM 576 O O . SER A 1 78 ? 8.835 -5.834 -4.514 1.00 89.50 78 SER A O 1
ATOM 578 N N . GLY A 1 79 ? 10.644 -7.143 -4.606 1.00 91.12 79 GLY A N 1
ATOM 579 C CA . GLY A 1 79 ? 10.784 -7.104 -6.071 1.00 91.12 79 GLY A CA 1
ATOM 580 C C . GLY A 1 79 ? 12.172 -6.675 -6.553 1.00 91.12 79 GLY A C 1
ATOM 581 O O . GLY A 1 79 ? 12.370 -6.285 -7.706 1.00 91.12 79 GLY A O 1
ATOM 582 N N . GLY A 1 80 ? 13.164 -6.757 -5.659 1.00 92.19 80 GLY A N 1
ATOM 583 C CA . GLY A 1 80 ? 14.574 -6.565 -5.995 1.00 92.19 80 GLY A CA 1
ATOM 584 C C . GLY A 1 80 ? 14.899 -5.171 -6.528 1.00 92.19 80 GLY A C 1
ATOM 585 O O . GLY A 1 80 ? 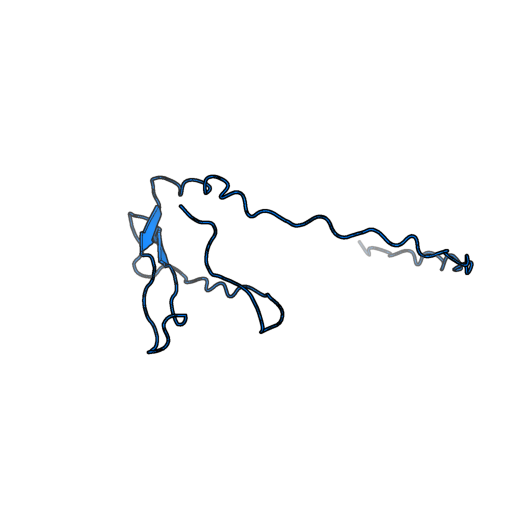15.832 -5.046 -7.317 1.00 92.19 80 GLY A O 1
ATOM 586 N N . TRP A 1 81 ? 14.125 -4.153 -6.131 1.00 90.44 81 TRP A N 1
ATOM 587 C CA . TRP A 1 81 ? 14.310 -2.744 -6.517 1.00 90.44 81 TRP A CA 1
ATOM 588 C C . TRP A 1 81 ? 14.139 -2.442 -8.008 1.00 90.44 81 TRP A C 1
ATOM 590 O O . TRP A 1 81 ? 14.512 -1.368 -8.467 1.00 90.44 81 TRP A O 1
ATOM 600 N N . LYS A 1 82 ? 13.611 -3.393 -8.780 1.00 91.12 82 LYS A N 1
ATOM 601 C CA . LYS A 1 82 ? 13.433 -3.243 -10.232 1.00 91.12 82 LYS A CA 1
ATOM 602 C C . LYS A 1 82 ? 12.003 -3.468 -10.687 1.00 91.12 82 LYS A C 1
ATOM 604 O O . LYS A 1 82 ? 11.619 -2.987 -11.744 1.00 91.12 82 LYS A O 1
ATOM 609 N N . HIS A 1 83 ? 11.247 -4.229 -9.910 1.00 85.50 83 HIS A N 1
ATOM 610 C CA . HIS A 1 83 ? 9.888 -4.622 -10.231 1.00 85.50 83 HIS A CA 1
ATOM 611 C C . HIS A 1 83 ? 9.062 -4.623 -8.948 1.00 85.50 83 HIS A C 1
ATOM 613 O O . HIS A 1 83 ? 9.618 -4.607 -7.848 1.00 85.50 83 HIS A O 1
ATOM 619 N N . GLY A 1 84 ? 7.749 -4.697 -9.103 1.00 87.50 84 GLY A N 1
ATOM 620 C CA . GLY A 1 84 ? 6.800 -4.769 -8.004 1.00 87.50 84 GLY A CA 1
ATOM 621 C C . GLY A 1 84 ? 5.655 -3.794 -8.214 1.00 87.50 84 GLY A C 1
ATOM 622 O O . GLY A 1 84 ? 5.796 -2.795 -8.919 1.00 87.50 84 GLY A O 1
ATOM 623 N N . ASP A 1 85 ? 4.522 -4.121 -7.614 1.00 85.00 85 ASP A N 1
ATOM 624 C CA . ASP A 1 85 ? 3.315 -3.321 -7.668 1.00 85.00 85 ASP A CA 1
ATOM 625 C C . ASP A 1 85 ? 2.504 -3.503 -6.376 1.00 85.00 85 ASP A C 1
ATOM 627 O O . ASP A 1 85 ? 2.681 -4.469 -5.628 1.00 85.00 85 ASP A O 1
ATOM 631 N N . LYS A 1 86 ? 1.612 -2.547 -6.100 1.00 86.75 86 LYS A N 1
ATOM 632 C CA . LYS A 1 86 ? 0.704 -2.585 -4.940 1.00 86.75 86 LYS A CA 1
ATOM 633 C C . LYS A 1 86 ? -0.541 -3.455 -5.165 1.00 86.75 86 LYS A C 1
ATOM 635 O O . LYS A 1 86 ? -1.402 -3.543 -4.292 1.00 86.75 86 LYS A O 1
ATOM 640 N N . GLY A 1 87 ? -0.694 -4.017 -6.357 1.00 78.88 87 GLY A N 1
ATOM 641 C CA . GLY A 1 87 ? -1.890 -4.691 -6.814 1.00 78.88 87 GLY A CA 1
ATOM 642 C C . GLY A 1 87 ? -1.972 -6.144 -6.357 1.00 78.88 87 GLY A C 1
ATOM 643 O O . GLY A 1 87 ? -1.134 -6.984 -6.657 1.00 78.88 87 GLY A O 1
ATOM 644 N N . VAL A 1 88 ? -3.105 -6.472 -5.742 1.00 54.31 88 VAL A N 1
ATOM 645 C CA . VAL A 1 88 ? -3.746 -7.789 -5.886 1.00 54.31 88 VAL A CA 1
ATOM 646 C C . VAL A 1 88 ? -5.147 -7.571 -6.469 1.00 54.31 88 VAL A C 1
ATOM 648 O O . VAL A 1 88 ? -6.100 -8.153 -5.990 1.00 54.31 88 VAL A O 1
ATOM 651 N N . ALA A 1 89 ? -5.284 -6.667 -7.455 1.00 41.88 89 ALA A N 1
ATOM 652 C CA . ALA A 1 89 ? -6.547 -6.225 -8.079 1.00 41.88 89 ALA A CA 1
ATOM 653 C C . ALA A 1 89 ? -7.723 -6.035 -7.059 1.00 41.88 89 ALA A C 1
ATOM 655 O O . ALA A 1 89 ? -7.508 -5.977 -5.854 1.00 41.88 89 ALA A O 1
ATOM 656 N N . ALA A 1 90 ? -8.957 -5.739 -7.450 1.00 44.78 90 ALA A N 1
ATOM 657 C CA . ALA A 1 90 ? -10.160 -5.888 -6.594 1.00 44.78 90 ALA A CA 1
ATOM 658 C C . ALA A 1 90 ? -11.292 -6.487 -7.426 1.00 44.78 90 ALA A C 1
ATOM 660 O O . ALA A 1 90 ? -11.176 -6.389 -8.667 1.00 44.78 90 ALA A O 1
#

Foldseek 3Di:
DDDDDDDDDDDDDDDDPDDDDDDDDDDPDDDLDDFDDDPPQWDKDFFDAPDDDSQRGAIDIDGPPDPPPDDDDDDDDDDPVPDDHRDSDD

pLDDT: mean 74.48, std 18.98, range [41.88, 97.88]

Secondary structure (DSSP, 8-state):
-PPPPP--------------------------PPPPPPPTTEEEEEEEESSSSTT-EEEEEEESS--TTPPP------STTT---S----

Sequence (90 aa):
MPVRYATGSRCGVRSGRRRRARTTAASQASGVAPSPRCPADVRVTRDLAYGGDPAERFDVYAPRAGSSGASVIFMVHSGGWKHGDKGVAA

Radius of gyration: 23.55 Å; chains: 1; bounding box: 47×50×56 Å